Protein AF-A0A928T3U8-F1 (afdb_monomer_lite)

Sequence (84 aa):
MTTTENLKRNLNQDLTELLRLRDEIRVKVHLAGLDAKSAWKALEPRLDQLEREAREDGVLVKDASVALAKDLKKALEQFRARLV

Secondary structure (DSSP, 8-state):
--HHHHHHHHHHHHHHHHHHHHHHHHHHHHHS-HHHHHHHHHHHHHHHHHHHHHHHSS---SHHHHHHHHHHHHHHHHHHHTT-

Foldseek 3Di:
DDPVVVQQVVVVVLLVVLVVLLVVLVVLLVVDDPVLVVVNVVLVVLNVVLVVVCVVVVGLPDPVSVVSSVVSSVVSVVSVVVSD

pLDDT: mean 85.9, std 8.83, range [53.38, 95.31]

Structure (mmCIF, N/CA/C/O backbone):
data_AF-A0A928T3U8-F1
#
_entry.id   AF-A0A928T3U8-F1
#
loop_
_atom_site.group_PDB
_atom_site.id
_atom_site.type_symbol
_atom_site.label_atom_id
_atom_site.label_alt_id
_atom_site.label_comp_id
_atom_site.label_asym_id
_atom_site.label_entity_id
_atom_site.label_seq_id
_atom_site.pdbx_PDB_ins_code
_atom_site.Cartn_x
_atom_site.Cartn_y
_atom_site.Cartn_z
_atom_site.occupancy
_atom_site.B_iso_or_equiv
_atom_site.auth_seq_id
_atom_site.auth_comp_id
_atom_site.auth_asym_id
_atom_site.auth_atom_id
_atom_site.pdbx_PDB_model_num
ATOM 1 N N . MET A 1 1 ? 21.851 9.235 -20.546 1.00 53.38 1 MET A N 1
ATOM 2 C CA . MET A 1 1 ? 20.721 8.546 -19.888 1.00 53.38 1 MET A CA 1
ATOM 3 C C . MET A 1 1 ? 19.701 8.200 -20.945 1.00 53.38 1 MET A C 1
ATOM 5 O O . MET A 1 1 ? 19.261 9.094 -21.658 1.00 53.38 1 MET A O 1
ATOM 9 N N . THR A 1 2 ? 19.386 6.919 -21.086 1.00 72.19 2 THR A N 1
ATOM 10 C CA . THR A 1 2 ? 18.385 6.428 -22.045 1.00 72.19 2 THR A CA 1
ATOM 11 C C . THR A 1 2 ? 16.980 6.471 -21.428 1.00 72.19 2 THR A C 1
ATOM 13 O O . THR A 1 2 ? 16.832 6.407 -20.207 1.00 72.19 2 THR A O 1
ATOM 16 N N . THR A 1 3 ? 15.930 6.579 -22.251 1.00 76.31 3 THR A N 1
ATOM 17 C CA . THR A 1 3 ? 14.518 6.609 -21.806 1.00 76.31 3 THR A CA 1
ATOM 18 C C . THR A 1 3 ? 14.179 5.454 -20.860 1.00 76.31 3 THR A C 1
ATOM 20 O O . THR A 1 3 ? 13.482 5.641 -19.863 1.00 76.31 3 THR A O 1
ATOM 23 N N . THR A 1 4 ? 14.745 4.276 -21.120 1.00 74.25 4 THR A N 1
ATOM 24 C CA . THR A 1 4 ? 14.562 3.073 -20.307 1.00 74.25 4 THR A CA 1
ATOM 25 C C . THR A 1 4 ? 15.130 3.224 -18.895 1.00 74.25 4 THR A C 1
ATOM 27 O O . THR A 1 4 ? 14.487 2.813 -17.936 1.00 74.25 4 THR A O 1
ATOM 30 N N . GLU A 1 5 ? 16.303 3.839 -18.722 1.00 76.75 5 GLU A N 1
ATOM 31 C CA . GLU A 1 5 ? 16.909 4.037 -17.395 1.00 76.75 5 GLU A CA 1
ATOM 32 C C . GLU A 1 5 ? 16.103 5.010 -16.528 1.00 76.75 5 GLU A C 1
ATOM 34 O O . GLU A 1 5 ? 15.927 4.776 -15.331 1.00 76.75 5 GLU A O 1
ATOM 39 N N . ASN A 1 6 ? 15.568 6.074 -17.135 1.00 79.94 6 ASN A N 1
ATOM 40 C CA . ASN A 1 6 ? 14.696 7.024 -16.443 1.00 79.94 6 ASN A CA 1
ATOM 41 C C . ASN A 1 6 ? 13.382 6.364 -16.010 1.00 79.94 6 ASN A C 1
ATOM 43 O O . ASN A 1 6 ? 12.948 6.551 -14.875 1.00 79.94 6 ASN A O 1
ATOM 47 N N . LEU A 1 7 ? 12.785 5.538 -16.876 1.00 77.94 7 LEU A N 1
ATOM 48 C CA . LEU A 1 7 ? 11.580 4.781 -16.541 1.00 77.94 7 LEU A CA 1
ATOM 49 C C . LEU A 1 7 ? 11.824 3.839 -15.355 1.00 77.94 7 LEU A C 1
ATOM 51 O O . LEU A 1 7 ? 11.057 3.855 -14.396 1.00 77.94 7 LEU A O 1
ATOM 55 N N . LYS A 1 8 ? 12.924 3.075 -15.376 1.00 77.06 8 LYS A N 1
ATOM 56 C CA . LYS A 1 8 ? 13.297 2.190 -14.261 1.00 77.06 8 LYS A CA 1
ATOM 57 C C . LYS A 1 8 ? 13.457 2.955 -12.946 1.00 77.06 8 LYS A C 1
ATOM 59 O O . LYS A 1 8 ? 12.973 2.503 -11.913 1.00 77.06 8 LYS A O 1
ATOM 64 N N . ARG A 1 9 ? 14.112 4.120 -12.978 1.00 81.00 9 ARG A N 1
ATOM 65 C CA . ARG A 1 9 ? 14.296 4.962 -11.788 1.00 81.00 9 ARG A CA 1
ATOM 66 C C . ARG A 1 9 ? 12.964 5.445 -11.221 1.00 81.00 9 ARG A C 1
ATOM 68 O O . ARG A 1 9 ? 12.753 5.306 -10.021 1.00 81.00 9 ARG A O 1
ATOM 75 N N . ASN A 1 10 ? 12.085 5.967 -12.075 1.00 82.38 10 ASN A N 1
ATOM 76 C CA . ASN A 1 10 ? 10.776 6.465 -11.654 1.00 82.38 10 ASN A CA 1
ATOM 77 C C . ASN A 1 10 ? 9.940 5.342 -11.023 1.00 82.38 10 ASN A C 1
ATOM 79 O O . ASN A 1 10 ? 9.341 5.536 -9.973 1.00 82.38 10 ASN A O 1
ATOM 83 N N . LEU A 1 11 ? 9.976 4.139 -11.604 1.00 80.31 11 LEU A N 1
ATOM 84 C CA . LEU A 1 11 ? 9.267 2.977 -11.064 1.00 80.31 11 LEU A CA 1
ATOM 85 C C . LEU A 1 11 ? 9.816 2.514 -9.713 1.00 80.31 11 LEU A C 1
ATOM 87 O O . LEU A 1 11 ? 9.041 2.176 -8.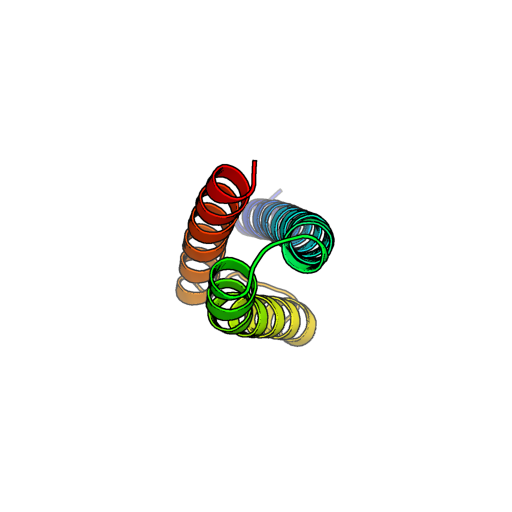823 1.00 80.31 11 LEU A O 1
ATOM 91 N N . ASN A 1 12 ? 11.137 2.535 -9.528 1.00 82.00 12 ASN A N 1
ATOM 92 C CA . ASN A 1 12 ? 11.736 2.229 -8.228 1.00 82.00 12 ASN A CA 1
ATOM 93 C C . ASN A 1 12 ? 11.342 3.258 -7.159 1.00 82.00 12 ASN A C 1
ATOM 95 O O . ASN A 1 12 ? 11.124 2.891 -6.003 1.00 82.00 12 ASN A O 1
ATOM 99 N N . GLN A 1 13 ? 11.232 4.536 -7.532 1.00 85.75 13 GLN A N 1
ATOM 100 C CA . GLN A 1 13 ? 10.741 5.580 -6.631 1.00 85.75 13 GLN A CA 1
ATOM 101 C C . GLN A 1 13 ? 9.269 5.355 -6.274 1.00 85.75 13 GLN A C 1
ATOM 103 O O . GLN A 1 13 ? 8.941 5.321 -5.090 1.00 85.75 13 GLN A O 1
ATOM 108 N N . ASP A 1 14 ? 8.409 5.101 -7.264 1.00 85.06 14 ASP A N 1
ATOM 109 C CA . ASP A 1 14 ? 6.989 4.804 -7.041 1.00 85.06 14 ASP A CA 1
ATOM 110 C C . ASP A 1 14 ? 6.792 3.571 -6.146 1.00 85.06 14 ASP A C 1
ATOM 112 O O . ASP A 1 14 ? 5.973 3.596 -5.228 1.00 85.06 14 ASP A O 1
ATOM 116 N N . LEU A 1 15 ? 7.576 2.507 -6.350 1.00 86.62 15 LEU A N 1
ATOM 117 C CA . LEU A 1 15 ? 7.538 1.326 -5.488 1.00 86.62 15 LEU A CA 1
ATOM 118 C C . LEU A 1 15 ? 7.966 1.653 -4.054 1.00 86.62 15 LEU A C 1
ATOM 120 O O . LEU A 1 15 ? 7.327 1.212 -3.102 1.00 86.62 15 LEU A O 1
ATOM 124 N N . THR A 1 16 ? 9.017 2.452 -3.884 1.00 88.44 16 THR A N 1
ATOM 125 C CA . THR A 1 16 ? 9.471 2.882 -2.554 1.00 88.44 16 THR A CA 1
ATOM 126 C C . THR A 1 16 ? 8.377 3.667 -1.826 1.00 88.44 16 THR A C 1
ATOM 128 O O . THR A 1 16 ? 8.127 3.439 -0.641 1.00 88.44 16 THR A O 1
ATOM 131 N N . GLU A 1 17 ? 7.676 4.555 -2.532 1.00 90.38 17 GLU A N 1
ATOM 132 C CA . GLU A 1 17 ? 6.544 5.302 -1.978 1.00 90.38 17 GLU A CA 1
ATOM 133 C C . GLU A 1 17 ? 5.367 4.390 -1.607 1.00 90.38 17 GLU A C 1
ATOM 135 O O . GLU A 1 17 ? 4.783 4.559 -0.534 1.00 90.38 17 GLU A O 1
ATOM 140 N N . LEU A 1 18 ? 5.048 3.398 -2.446 1.00 91.88 18 LEU A N 1
ATOM 141 C CA . LEU A 1 18 ? 4.015 2.395 -2.170 1.00 91.88 18 LEU A CA 1
ATOM 142 C C . LEU A 1 18 ? 4.306 1.605 -0.892 1.00 91.88 18 LEU A C 1
ATOM 144 O O . LEU A 1 18 ? 3.415 1.442 -0.058 1.00 91.88 18 LEU A O 1
ATOM 148 N N . LEU A 1 19 ? 5.548 1.148 -0.713 1.00 91.31 19 LEU A N 1
ATOM 149 C CA . LEU A 1 19 ? 5.961 0.417 0.487 1.00 91.31 19 LEU A CA 1
ATOM 150 C C . LEU A 1 19 ? 5.879 1.302 1.734 1.00 91.31 19 LEU A C 1
ATOM 152 O O . LEU A 1 19 ? 5.350 0.877 2.760 1.00 91.31 19 LEU A O 1
ATOM 156 N N . ARG A 1 20 ? 6.298 2.567 1.625 1.00 93.88 20 ARG A N 1
ATOM 157 C CA . ARG A 1 20 ? 6.170 3.539 2.717 1.00 93.88 20 ARG A CA 1
ATOM 158 C C . ARG A 1 20 ? 4.707 3.764 3.112 1.00 93.88 20 ARG A C 1
ATOM 160 O O . ARG A 1 20 ? 4.389 3.792 4.299 1.00 93.88 20 ARG A O 1
ATOM 167 N N . LEU A 1 21 ? 3.818 3.922 2.128 1.00 94.12 21 LEU A N 1
ATOM 168 C CA . LEU A 1 21 ? 2.378 4.067 2.355 1.00 94.12 21 LEU A CA 1
ATOM 169 C C . LEU A 1 21 ? 1.781 2.813 2.994 1.00 94.12 21 LEU A C 1
ATOM 171 O O . LEU A 1 21 ? 0.981 2.938 3.919 1.00 94.12 21 LEU A O 1
ATOM 175 N N . ARG A 1 22 ? 2.181 1.617 2.541 1.00 94.62 22 ARG A N 1
ATOM 176 C CA . ARG A 1 22 ? 1.758 0.345 3.141 1.00 94.62 22 ARG A CA 1
ATOM 177 C C . ARG A 1 22 ? 2.106 0.303 4.624 1.00 94.62 22 ARG A C 1
ATOM 179 O O . ARG A 1 22 ? 1.236 -0.004 5.436 1.00 94.62 22 ARG A O 1
ATOM 186 N N . ASP A 1 23 ? 3.344 0.631 4.975 1.00 94.19 23 ASP A N 1
ATOM 187 C CA . ASP A 1 23 ? 3.811 0.565 6.360 1.00 94.19 23 ASP A CA 1
ATOM 188 C C . ASP A 1 23 ? 3.076 1.590 7.247 1.00 94.19 23 ASP A C 1
ATOM 190 O O . ASP A 1 23 ? 2.631 1.251 8.345 1.00 94.19 23 ASP A O 1
ATOM 194 N N . GLU A 1 24 ? 2.842 2.810 6.745 1.00 93.06 24 GLU A N 1
ATOM 195 C CA . GLU A 1 24 ? 2.020 3.826 7.424 1.00 93.06 24 GLU A CA 1
ATOM 196 C C . GLU A 1 24 ? 0.581 3.331 7.660 1.00 93.06 24 GLU A C 1
ATOM 198 O O . GLU A 1 24 ? 0.025 3.460 8.756 1.00 93.06 24 GLU A O 1
ATOM 203 N N . ILE A 1 25 ? -0.032 2.743 6.632 1.00 94.19 25 ILE A N 1
ATOM 204 C CA . ILE A 1 25 ? -1.402 2.239 6.689 1.00 94.19 25 ILE A CA 1
ATOM 205 C C . ILE A 1 25 ? -1.510 1.050 7.641 1.00 94.19 25 ILE A C 1
ATOM 207 O O . ILE A 1 25 ? -2.468 0.996 8.408 1.00 94.19 25 ILE A O 1
ATOM 211 N N . ARG A 1 26 ? -0.537 0.132 7.659 1.00 93.62 26 ARG A N 1
ATOM 212 C CA . ARG A 1 26 ? -0.526 -1.018 8.575 1.00 93.62 26 ARG A CA 1
ATOM 213 C C . ARG A 1 26 ? -0.596 -0.560 10.036 1.00 93.62 26 ARG A C 1
ATOM 215 O O . ARG A 1 26 ? -1.369 -1.121 10.814 1.00 93.62 26 ARG A O 1
ATOM 222 N N . VAL A 1 27 ? 0.135 0.500 10.389 1.00 92.81 27 VAL A N 1
ATOM 223 C CA . VAL A 1 27 ? 0.075 1.114 11.727 1.00 92.81 27 VAL A CA 1
ATOM 224 C C . VAL A 1 27 ? -1.307 1.711 12.000 1.00 92.81 27 VAL A C 1
ATOM 226 O O . VAL A 1 27 ? -1.912 1.422 13.032 1.00 92.81 27 VAL A O 1
ATOM 229 N N . LYS A 1 28 ? -1.850 2.501 11.066 1.00 90.81 28 LYS A N 1
ATOM 230 C CA . LYS A 1 28 ? -3.168 3.142 11.228 1.00 90.81 28 LYS A CA 1
ATOM 231 C C . LYS A 1 28 ? -4.311 2.129 11.326 1.00 90.81 28 LYS A C 1
ATOM 233 O O . LYS A 1 28 ? -5.173 2.249 12.189 1.00 90.81 28 LYS A O 1
ATOM 238 N N . VAL A 1 29 ? -4.300 1.098 10.485 1.00 93.31 29 VAL A N 1
ATOM 239 C CA . VAL A 1 29 ? -5.305 0.027 10.469 1.00 93.31 29 VAL A CA 1
ATOM 240 C C . VAL A 1 29 ? -5.275 -0.787 11.752 1.00 93.31 29 VAL A C 1
ATOM 242 O O . VAL A 1 29 ? -6.331 -1.216 12.214 1.00 93.31 29 VAL A O 1
ATOM 245 N N . HIS A 1 30 ? -4.101 -0.994 12.355 1.00 86.06 30 HIS A N 1
ATOM 246 C CA . HIS A 1 30 ? -4.004 -1.688 13.638 1.00 86.06 30 HIS A CA 1
ATOM 247 C C . HIS A 1 30 ? -4.874 -1.009 14.711 1.00 86.06 30 HIS A C 1
ATOM 249 O O . HIS A 1 30 ? -5.596 -1.693 15.444 1.00 86.06 30 HIS A O 1
ATOM 255 N N . LEU A 1 31 ? -4.874 0.328 14.712 1.00 86.94 31 LEU A N 1
ATOM 256 C CA . LEU A 1 31 ? -5.659 1.183 15.604 1.00 86.94 31 LEU A CA 1
ATOM 257 C C . LEU A 1 31 ? -7.118 1.384 15.147 1.00 86.94 31 LEU A C 1
ATOM 259 O O . LEU A 1 31 ? -7.927 1.904 15.909 1.00 86.94 31 LEU A O 1
ATOM 263 N N . ALA A 1 32 ? -7.473 0.963 13.931 1.00 88.06 32 ALA A N 1
ATOM 264 C CA . ALA A 1 32 ? -8.798 1.160 13.351 1.00 88.06 32 ALA A CA 1
ATOM 265 C C . ALA A 1 32 ? -9.791 0.016 13.663 1.00 88.06 32 ALA A C 1
ATOM 267 O O . ALA A 1 32 ? -9.441 -1.053 14.185 1.00 88.06 32 ALA A O 1
ATOM 268 N N . GLY A 1 33 ? -11.059 0.250 13.303 1.00 88.19 33 GLY A N 1
ATOM 269 C CA . GLY A 1 33 ? -12.164 -0.704 13.434 1.00 88.19 33 GLY A CA 1
ATOM 270 C C . GLY A 1 33 ? -12.123 -1.875 12.440 1.00 88.19 33 GLY A C 1
ATOM 271 O O . GLY A 1 33 ? -11.272 -1.951 11.550 1.00 88.19 33 GLY A O 1
ATOM 272 N N . LEU A 1 34 ? -13.069 -2.808 12.593 1.00 87.62 34 LEU A N 1
ATOM 273 C CA . LEU A 1 34 ? -13.136 -4.056 11.816 1.00 87.62 34 LEU A CA 1
ATOM 274 C C . LEU A 1 34 ? -13.274 -3.829 10.302 1.00 87.62 34 LEU A C 1
ATOM 276 O O . LEU A 1 34 ? -12.659 -4.564 9.527 1.00 87.62 34 LEU A O 1
ATOM 280 N N . ASP A 1 35 ? -13.999 -2.796 9.876 1.00 88.75 35 ASP A N 1
ATOM 281 C CA . ASP A 1 35 ? -14.205 -2.494 8.454 1.00 88.75 35 ASP A CA 1
ATOM 282 C C . ASP A 1 35 ? -12.902 -2.078 7.766 1.00 88.75 35 ASP A C 1
ATOM 284 O O . ASP A 1 35 ? -12.551 -2.598 6.706 1.00 88.75 35 ASP A O 1
ATOM 288 N N . ALA A 1 36 ? -12.126 -1.201 8.412 1.00 91.69 36 ALA A N 1
ATOM 289 C CA . ALA A 1 36 ? -10.808 -0.794 7.936 1.00 91.69 36 ALA A CA 1
ATOM 290 C C . ALA A 1 36 ? -9.846 -1.987 7.874 1.00 91.69 36 ALA A C 1
ATOM 292 O O . ALA A 1 36 ? -9.163 -2.187 6.871 1.00 91.69 36 ALA A O 1
ATOM 293 N N . LYS A 1 37 ? -9.839 -2.834 8.911 1.00 92.69 37 LYS A N 1
ATOM 294 C CA . LYS A 1 37 ? -9.047 -4.073 8.933 1.00 92.69 37 LYS A CA 1
ATOM 295 C C . LYS A 1 37 ? -9.430 -5.024 7.798 1.00 92.69 37 LYS A C 1
ATOM 297 O O . LYS A 1 37 ? -8.552 -5.646 7.207 1.00 92.69 37 LYS A O 1
ATOM 302 N N . SER A 1 38 ? -10.714 -5.123 7.471 1.00 92.75 38 SER A N 1
ATOM 303 C CA . SER A 1 38 ? -11.213 -6.011 6.414 1.00 92.75 38 SER A CA 1
ATOM 304 C C . SER A 1 38 ? -10.858 -5.490 5.023 1.00 92.75 38 SER A C 1
ATOM 306 O O . SER A 1 38 ? -10.347 -6.244 4.197 1.00 92.75 38 SER A O 1
ATOM 308 N N . ALA A 1 39 ? -11.035 -4.189 4.785 1.00 92.19 39 ALA A N 1
ATOM 309 C CA . ALA A 1 39 ? -10.609 -3.544 3.547 1.00 92.19 39 ALA A CA 1
ATOM 310 C C . ALA A 1 39 ? -9.085 -3.635 3.348 1.00 92.19 39 ALA A C 1
ATOM 312 O O . ALA A 1 39 ? -8.622 -3.919 2.244 1.00 92.19 39 ALA A O 1
ATOM 313 N N . TRP A 1 40 ? -8.305 -3.478 4.423 1.00 95.31 40 TRP A N 1
ATOM 314 C CA . TRP A 1 40 ? -6.852 -3.629 4.376 1.00 95.31 40 TRP A CA 1
ATOM 315 C C . TRP A 1 40 ? -6.417 -5.042 3.982 1.00 95.31 40 TRP A C 1
ATOM 317 O O . TRP A 1 40 ? -5.571 -5.193 3.104 1.00 95.31 40 TRP A O 1
ATOM 327 N N . LYS A 1 41 ? -7.054 -6.078 4.544 1.00 94.38 41 LYS A N 1
ATOM 328 C CA . LYS A 1 41 ? -6.776 -7.486 4.205 1.00 94.38 41 LYS A CA 1
ATOM 329 C C . LYS A 1 41 ? -6.988 -7.824 2.726 1.00 94.38 41 LYS A C 1
ATOM 331 O O . LYS A 1 41 ? -6.398 -8.785 2.246 1.00 94.38 41 LYS A O 1
ATOM 336 N N . ALA A 1 42 ? -7.812 -7.063 2.005 1.00 92.44 42 ALA A N 1
ATOM 337 C CA . ALA A 1 42 ? -7.990 -7.228 0.563 1.00 92.44 42 ALA A CA 1
ATOM 338 C C . ALA A 1 42 ? -6.920 -6.488 -0.265 1.00 92.44 42 ALA A C 1
ATOM 340 O O . ALA A 1 42 ? -6.622 -6.887 -1.392 1.00 92.44 42 ALA A O 1
ATOM 341 N N . LEU A 1 43 ? -6.353 -5.405 0.274 1.00 93.06 43 LEU A N 1
ATOM 342 C CA . LEU A 1 43 ? -5.420 -4.527 -0.434 1.00 93.06 43 LEU A CA 1
ATOM 343 C C . LEU A 1 43 ? -3.954 -4.934 -0.222 1.00 93.06 43 LEU A C 1
ATOM 345 O O . LEU A 1 43 ? -3.177 -4.942 -1.175 1.00 93.06 43 LEU A O 1
ATOM 349 N N . GLU A 1 44 ? -3.590 -5.312 1.004 1.00 94.44 44 GLU A N 1
ATOM 350 C CA . GLU A 1 44 ? -2.225 -5.671 1.406 1.00 94.44 44 GLU A CA 1
ATOM 351 C C . GLU A 1 44 ? -1.607 -6.808 0.566 1.00 94.44 44 GLU A C 1
ATOM 353 O O . GLU A 1 44 ? -0.501 -6.615 0.057 1.00 94.44 44 GLU A O 1
ATOM 358 N N . PRO A 1 45 ? -2.304 -7.927 0.273 1.00 94.56 45 PRO A N 1
ATOM 359 C CA . PRO A 1 45 ? -1.711 -9.014 -0.512 1.00 94.56 45 PRO A CA 1
ATOM 360 C C . PRO A 1 45 ? -1.316 -8.601 -1.936 1.00 94.56 45 PRO A C 1
ATOM 362 O O . PRO A 1 45 ? -0.370 -9.146 -2.504 1.00 94.56 45 PRO A O 1
ATOM 365 N N . ARG A 1 46 ? -2.027 -7.628 -2.522 1.00 92.12 46 ARG A N 1
ATOM 366 C CA . ARG A 1 46 ? -1.739 -7.111 -3.869 1.00 92.12 46 ARG A CA 1
ATOM 367 C C . ARG A 1 46 ? -0.464 -6.270 -3.886 1.00 92.12 46 ARG A C 1
ATOM 369 O O . ARG A 1 46 ? 0.256 -6.282 -4.880 1.00 92.12 46 ARG A O 1
ATOM 376 N N . LEU A 1 47 ? -0.176 -5.565 -2.791 1.00 91.38 47 LEU A N 1
ATOM 377 C CA . LEU A 1 47 ? 1.081 -4.833 -2.616 1.00 91.38 47 LEU A CA 1
ATOM 378 C C . LEU A 1 47 ? 2.250 -5.781 -2.425 1.00 91.38 47 LEU A C 1
ATOM 380 O O . LEU A 1 47 ? 3.280 -5.597 -3.061 1.00 91.38 47 LEU A O 1
ATOM 384 N N . ASP A 1 48 ? 2.069 -6.814 -1.606 1.00 91.44 48 ASP A N 1
ATOM 385 C CA . ASP A 1 48 ? 3.109 -7.817 -1.390 1.00 91.44 48 ASP A CA 1
ATOM 386 C C . ASP A 1 48 ? 3.424 -8.574 -2.687 1.00 91.44 48 ASP A C 1
ATOM 388 O O . ASP A 1 48 ? 4.582 -8.878 -2.967 1.00 91.44 48 ASP A O 1
ATOM 392 N N . GLN A 1 49 ? 2.414 -8.843 -3.522 1.00 89.12 49 GLN A N 1
ATOM 393 C CA . GLN A 1 49 ? 2.632 -9.397 -4.855 1.00 89.12 49 GLN A CA 1
ATOM 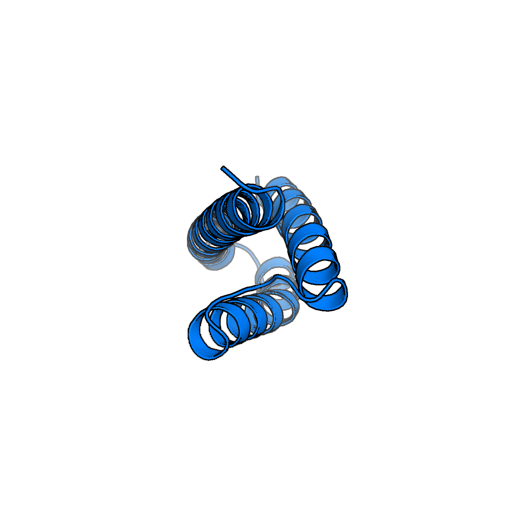394 C C . GLN A 1 49 ? 3.445 -8.449 -5.744 1.00 89.12 49 GLN A C 1
ATOM 396 O O . GLN A 1 49 ? 4.444 -8.883 -6.309 1.00 89.12 49 GLN A O 1
ATOM 401 N N . LEU A 1 50 ? 3.060 -7.172 -5.832 1.00 88.00 50 LEU A N 1
ATOM 402 C CA . LEU A 1 50 ? 3.792 -6.185 -6.629 1.00 88.00 50 LEU A CA 1
ATOM 403 C C . LEU A 1 50 ? 5.245 -6.027 -6.149 1.00 88.00 50 LEU A C 1
ATOM 405 O O . LEU A 1 50 ? 6.157 -5.915 -6.964 1.00 88.00 50 LEU A O 1
ATOM 409 N N . GLU A 1 51 ? 5.471 -6.037 -4.833 1.00 87.38 51 GLU A N 1
ATOM 410 C CA . GLU A 1 51 ? 6.812 -5.980 -4.249 1.00 87.38 51 GLU A CA 1
ATOM 411 C C . GLU A 1 51 ? 7.649 -7.202 -4.640 1.00 87.38 51 GLU A C 1
ATOM 413 O O . GLU A 1 51 ? 8.809 -7.046 -5.026 1.00 87.38 51 GLU A O 1
ATOM 418 N N . ARG A 1 52 ? 7.076 -8.410 -4.559 1.00 87.75 52 ARG A N 1
ATOM 419 C CA . ARG A 1 52 ? 7.762 -9.639 -4.981 1.00 87.75 52 ARG A CA 1
ATOM 420 C C . ARG A 1 52 ? 8.117 -9.594 -6.459 1.00 87.75 52 ARG A C 1
ATOM 422 O O . ARG A 1 52 ? 9.285 -9.765 -6.785 1.00 87.75 52 ARG A O 1
ATOM 429 N N . GLU A 1 53 ? 7.155 -9.267 -7.319 1.00 83.25 53 GLU A N 1
ATOM 430 C CA . GLU A 1 53 ? 7.374 -9.154 -8.765 1.00 83.25 53 GLU A CA 1
ATOM 431 C C . GLU A 1 53 ? 8.483 -8.142 -9.087 1.00 83.25 53 GLU A C 1
ATOM 433 O O . GLU A 1 53 ? 9.358 -8.407 -9.909 1.00 83.25 53 GLU A O 1
ATOM 438 N N . ALA A 1 54 ? 8.510 -7.003 -8.389 1.00 82.06 54 ALA A N 1
ATOM 439 C CA . ALA A 1 54 ? 9.560 -6.007 -8.564 1.00 82.06 54 ALA A CA 1
ATOM 440 C C . ALA A 1 54 ? 10.949 -6.493 -8.115 1.00 82.06 54 ALA A C 1
ATOM 442 O O . ALA A 1 54 ? 11.953 -6.127 -8.730 1.00 82.06 54 ALA A O 1
ATOM 443 N N . ARG A 1 55 ? 11.016 -7.286 -7.037 1.00 80.69 55 ARG A N 1
ATOM 444 C CA . ARG A 1 55 ? 12.266 -7.839 -6.493 1.00 80.69 55 ARG A CA 1
ATOM 445 C C . ARG A 1 55 ? 12.799 -9.007 -7.326 1.00 80.69 55 ARG A C 1
ATOM 447 O O . ARG A 1 55 ? 14.013 -9.112 -7.470 1.00 80.69 55 ARG A O 1
ATOM 454 N N . GLU A 1 56 ? 11.923 -9.859 -7.854 1.00 79.81 56 GLU A N 1
ATOM 455 C CA . GLU A 1 56 ? 12.287 -11.058 -8.623 1.00 79.81 56 GLU A CA 1
ATOM 456 C C . GLU A 1 56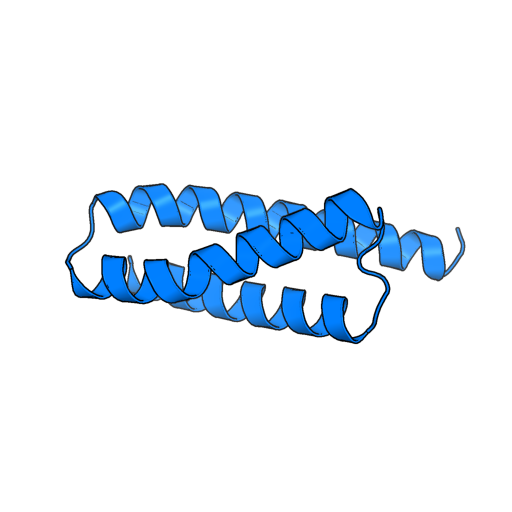 ? 12.705 -10.723 -10.059 1.00 79.81 56 GLU A C 1
ATOM 458 O O . GLU A 1 56 ? 13.773 -11.145 -10.498 1.00 79.81 56 GLU A O 1
ATOM 463 N N . ASP A 1 57 ? 11.925 -9.903 -10.770 1.00 67.94 57 ASP A N 1
ATOM 464 C CA . ASP A 1 57 ? 12.238 -9.514 -12.153 1.00 67.94 57 ASP A CA 1
ATOM 465 C C . ASP A 1 57 ? 13.239 -8.342 -12.219 1.00 67.94 57 ASP A C 1
ATOM 467 O O . ASP A 1 57 ? 13.700 -7.953 -13.296 1.00 67.94 57 ASP A O 1
ATOM 471 N N . GLY A 1 58 ? 13.549 -7.724 -11.072 1.00 62.69 58 GLY A N 1
ATOM 472 C CA . GLY A 1 58 ? 14.435 -6.563 -10.940 1.00 62.69 58 GLY A CA 1
ATOM 473 C C . GLY A 1 58 ? 13.941 -5.301 -1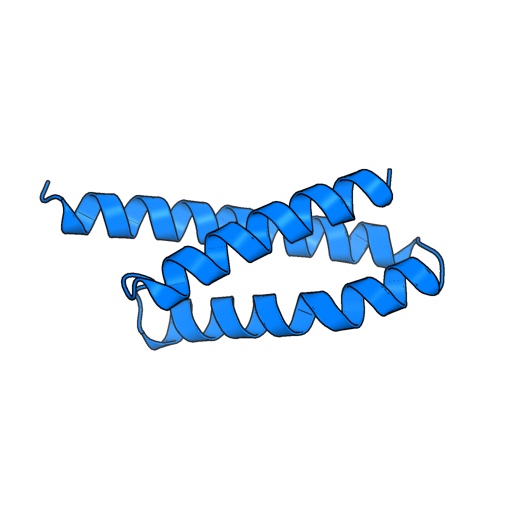1.657 1.00 62.69 58 GLY A C 1
ATOM 474 O O . GLY A 1 58 ? 14.624 -4.272 -11.627 1.00 62.69 58 GLY A O 1
ATOM 475 N N . VAL A 1 59 ? 12.789 -5.362 -12.341 1.00 61.75 59 VAL A N 1
ATOM 476 C CA . VAL A 1 59 ? 12.236 -4.259 -13.121 1.00 61.75 59 VAL A CA 1
ATOM 477 C C . VAL A 1 59 ? 10.710 -4.367 -13.306 1.00 61.75 59 VAL A C 1
ATOM 479 O O . VAL A 1 59 ? 10.214 -5.239 -14.012 1.00 61.75 59 VAL A O 1
ATOM 482 N N . LEU A 1 60 ? 9.966 -3.366 -12.825 1.00 64.94 60 LEU A N 1
ATOM 483 C CA . LEU A 1 60 ? 8.529 -3.164 -13.100 1.00 64.94 60 LEU A CA 1
ATOM 484 C C . LEU A 1 60 ? 8.230 -2.604 -14.514 1.00 64.94 60 LEU A C 1
ATOM 486 O O . LEU A 1 60 ? 7.260 -1.883 -14.698 1.00 64.94 60 LEU A O 1
ATOM 490 N N . VAL A 1 61 ? 9.060 -2.863 -15.531 1.00 66.81 61 VAL A N 1
ATOM 491 C CA . VAL A 1 61 ? 8.924 -2.224 -16.869 1.00 66.81 61 VAL A CA 1
ATOM 492 C C . VAL A 1 61 ? 7.834 -2.828 -17.751 1.00 66.81 61 VAL A C 1
ATOM 494 O O . VAL A 1 61 ? 7.596 -2.324 -18.843 1.00 66.81 61 VAL A O 1
ATOM 497 N N . LYS A 1 62 ? 7.165 -3.894 -17.309 1.00 76.56 62 LYS A N 1
ATOM 498 C CA . LYS A 1 62 ? 5.991 -4.420 -18.011 1.00 76.56 62 LYS A CA 1
ATOM 499 C C . LYS A 1 62 ? 4.841 -3.425 -17.833 1.00 76.56 62 LYS A C 1
ATOM 501 O O . LYS A 1 62 ? 4.509 -3.089 -16.699 1.00 76.56 62 LYS A O 1
ATOM 506 N N . ASP A 1 63 ? 4.201 -3.003 -18.924 1.00 76.75 63 ASP A N 1
ATOM 507 C CA . ASP A 1 63 ? 3.103 -2.017 -18.891 1.00 76.75 63 ASP A CA 1
ATOM 508 C C . ASP A 1 63 ? 1.998 -2.387 -17.887 1.00 76.75 63 ASP A C 1
ATOM 510 O O . ASP A 1 63 ? 1.482 -1.526 -17.173 1.00 76.75 63 ASP A O 1
ATOM 514 N N . ALA A 1 64 ? 1.691 -3.683 -17.766 1.00 79.44 64 ALA A N 1
ATOM 515 C CA . ALA A 1 64 ? 0.736 -4.202 -16.790 1.00 79.44 64 ALA A CA 1
ATOM 516 C C . A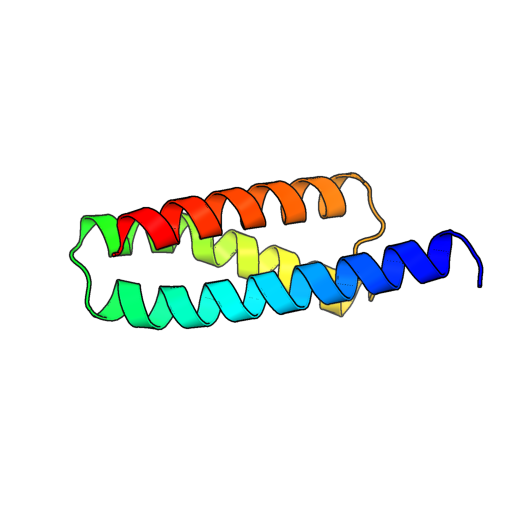LA A 1 64 ? 1.172 -3.951 -15.332 1.00 79.44 64 ALA A C 1
ATOM 518 O O . ALA A 1 64 ? 0.357 -3.527 -14.514 1.00 79.44 64 ALA A O 1
ATOM 519 N N . SER A 1 65 ? 2.452 -4.152 -15.008 1.00 81.25 65 SER A N 1
ATOM 520 C CA . SER A 1 65 ? 3.007 -3.903 -13.671 1.00 81.25 65 SER A CA 1
ATOM 521 C C . SER A 1 65 ? 3.048 -2.405 -13.349 1.00 81.25 65 SER A C 1
ATOM 523 O O . SER A 1 65 ? 2.749 -2.008 -12.223 1.00 81.25 65 SER A O 1
ATOM 525 N N . VAL A 1 66 ? 3.334 -1.554 -14.344 1.00 82.88 66 VAL A N 1
ATOM 526 C CA . VAL A 1 66 ? 3.275 -0.087 -14.202 1.00 82.88 66 VAL A CA 1
ATOM 527 C C . VAL A 1 66 ? 1.849 0.387 -13.921 1.00 82.88 66 VAL A C 1
ATOM 529 O O . VAL A 1 66 ? 1.633 1.217 -13.034 1.00 82.88 66 VAL A O 1
ATOM 532 N N . ALA A 1 67 ? 0.868 -0.120 -14.671 1.00 86.25 67 ALA A N 1
ATOM 533 C CA . ALA A 1 67 ? -0.539 0.206 -14.462 1.00 86.25 67 ALA A CA 1
ATOM 534 C C . ALA A 1 67 ? -1.008 -0.242 -13.069 1.00 86.25 67 ALA A C 1
ATOM 536 O O . ALA A 1 67 ? -1.572 0.558 -12.323 1.00 86.25 67 ALA A O 1
ATOM 537 N N . LEU A 1 68 ? -0.675 -1.476 -12.676 1.00 87.56 68 LEU A N 1
ATOM 538 C CA . LEU A 1 68 ? -1.005 -2.019 -11.361 1.00 87.56 68 LEU A CA 1
ATOM 539 C C . LEU A 1 68 ? -0.406 -1.183 -10.221 1.00 87.56 68 LEU A C 1
ATOM 541 O O . LEU A 1 68 ? -1.109 -0.881 -9.257 1.00 87.56 68 LEU A O 1
ATOM 545 N N . ALA A 1 69 ? 0.859 -0.767 -10.334 1.00 87.56 69 ALA A N 1
ATOM 546 C CA . ALA A 1 69 ? 1.509 0.089 -9.342 1.00 87.56 69 ALA A CA 1
ATOM 547 C C . ALA A 1 69 ? 0.788 1.437 -9.182 1.00 87.56 69 ALA A C 1
ATOM 549 O O . ALA A 1 69 ? 0.525 1.873 -8.060 1.00 87.56 69 ALA A O 1
ATOM 550 N N . LYS A 1 70 ? 0.407 2.079 -10.294 1.00 89.19 70 LYS A N 1
ATOM 551 C CA . LYS A 1 70 ? -0.339 3.349 -10.273 1.00 89.19 70 LYS A CA 1
ATOM 552 C C . LYS A 1 70 ? -1.718 3.202 -9.637 1.00 89.19 70 LYS A C 1
ATOM 554 O O . LYS A 1 70 ? -2.118 4.059 -8.847 1.00 89.19 70 LYS A O 1
ATOM 559 N N . ASP A 1 71 ? -2.433 2.131 -9.958 1.00 91.44 71 ASP A N 1
ATOM 560 C CA . ASP A 1 71 ? -3.761 1.881 -9.400 1.00 91.44 71 ASP A CA 1
ATOM 561 C C . ASP A 1 71 ? -3.689 1.569 -7.904 1.00 91.44 71 ASP A C 1
ATOM 563 O O . ASP A 1 71 ? -4.475 2.109 -7.123 1.00 91.44 71 ASP A O 1
ATOM 567 N N . LEU A 1 72 ? -2.702 0.774 -7.478 1.00 92.50 72 LEU A N 1
ATOM 568 C CA . LEU A 1 72 ? -2.455 0.511 -6.061 1.00 92.50 72 LEU A CA 1
ATOM 569 C C . LEU A 1 72 ? -2.059 1.780 -5.305 1.00 92.50 72 LEU A C 1
ATOM 571 O O . LEU A 1 72 ? -2.519 1.968 -4.181 1.00 92.50 72 LEU A O 1
ATOM 575 N N . LYS A 1 73 ? -1.287 2.685 -5.920 1.00 91.25 73 LYS A N 1
ATOM 576 C CA . LYS A 1 73 ? -0.919 3.976 -5.313 1.00 91.25 73 LYS A CA 1
ATOM 577 C C . LYS A 1 73 ? -2.157 4.804 -5.007 1.00 91.25 73 LYS A C 1
ATOM 579 O O . LYS A 1 73 ? -2.373 5.181 -3.858 1.00 91.25 73 LYS A O 1
ATOM 584 N N . LYS A 1 74 ? -3.026 4.987 -6.005 1.00 93.38 74 LYS A N 1
ATOM 585 C CA . LYS A 1 74 ? -4.298 5.702 -5.835 1.00 93.38 74 LYS A CA 1
ATOM 586 C C . LYS A 1 74 ? -5.185 5.038 -4.784 1.00 93.38 74 LYS A C 1
ATOM 588 O O . LYS A 1 74 ? -5.747 5.725 -3.935 1.00 93.38 74 LYS A O 1
ATOM 593 N N . ALA A 1 75 ? -5.297 3.709 -4.820 1.00 93.94 75 ALA A N 1
ATOM 594 C CA . ALA A 1 75 ? -6.096 2.964 -3.854 1.00 93.94 75 ALA A CA 1
ATOM 595 C C . ALA A 1 75 ? -5.571 3.144 -2.420 1.00 93.94 75 ALA A C 1
ATOM 597 O O . ALA A 1 75 ? -6.365 3.356 -1.504 1.00 93.94 75 ALA A O 1
ATOM 598 N N . LEU A 1 76 ? -4.249 3.119 -2.220 1.00 93.25 76 LEU A N 1
ATOM 599 C CA . LEU A 1 76 ? -3.635 3.351 -0.914 1.00 93.25 76 LEU A CA 1
ATOM 600 C C . LEU A 1 76 ? -3.815 4.780 -0.421 1.00 93.25 76 LEU A C 1
ATOM 602 O O . LEU A 1 76 ? -4.116 4.980 0.752 1.00 93.25 76 LEU A O 1
ATOM 606 N N . GLU A 1 77 ? -3.657 5.773 -1.291 1.00 93.31 77 GLU A N 1
ATOM 607 C CA . GLU A 1 77 ? -3.866 7.178 -0.937 1.00 93.31 77 GLU A CA 1
ATOM 608 C C . GLU A 1 77 ? -5.309 7.429 -0.493 1.00 93.31 77 GLU A C 1
ATOM 610 O O . GLU A 1 77 ? -5.535 8.043 0.552 1.00 93.31 77 GLU A O 1
ATOM 615 N N . GLN A 1 78 ? -6.280 6.896 -1.240 1.00 93.50 78 GLN A N 1
ATOM 616 C CA . GLN A 1 78 ? -7.699 6.977 -0.896 1.00 93.50 78 GLN A CA 1
ATOM 617 C C . GLN A 1 78 ? -8.012 6.230 0.398 1.00 93.50 78 GLN A C 1
ATOM 619 O O . GLN A 1 78 ? -8.744 6.735 1.248 1.00 93.50 78 GLN A O 1
ATOM 624 N N . PHE A 1 79 ? -7.455 5.031 0.571 1.00 93.38 79 PHE A N 1
ATOM 625 C CA . PHE A 1 79 ? -7.653 4.254 1.785 1.00 93.38 79 PHE A CA 1
ATOM 626 C C . PHE A 1 79 ? -7.076 4.976 3.003 1.00 93.38 79 PHE A C 1
ATOM 628 O O . PHE A 1 79 ? -7.772 5.145 3.999 1.00 93.38 79 PHE A O 1
ATOM 635 N N . ARG A 1 80 ? -5.851 5.503 2.894 1.00 91.75 80 ARG A N 1
ATOM 636 C CA . ARG A 1 80 ? -5.219 6.320 3.934 1.00 91.75 80 ARG A CA 1
ATOM 637 C C . ARG A 1 80 ? -6.059 7.543 4.284 1.00 91.75 80 ARG A C 1
ATOM 639 O O . ARG A 1 80 ? -6.201 7.830 5.465 1.00 91.75 80 ARG A O 1
ATOM 646 N N . ALA A 1 81 ? -6.609 8.247 3.294 1.00 91.75 81 ALA A N 1
ATOM 647 C CA . ALA A 1 81 ? -7.448 9.422 3.525 1.00 91.75 81 ALA A CA 1
ATOM 648 C C . ALA A 1 81 ? -8.727 9.097 4.316 1.00 91.75 81 ALA A C 1
ATOM 650 O O . ALA A 1 81 ? -9.221 9.950 5.038 1.00 91.75 81 ALA A O 1
ATOM 651 N N . ARG A 1 82 ? -9.239 7.863 4.217 1.00 89.12 82 ARG A N 1
ATOM 652 C CA . ARG A 1 82 ? -10.407 7.384 4.980 1.00 89.12 82 ARG A CA 1
ATOM 653 C C . ARG A 1 82 ? -10.077 6.932 6.408 1.00 89.12 82 ARG A C 1
ATOM 655 O O . ARG A 1 82 ? -11.000 6.649 7.163 1.00 89.12 82 ARG A O 1
ATOM 662 N N . LEU A 1 83 ? -8.794 6.787 6.748 1.00 85.31 83 LEU A N 1
ATOM 663 C CA . LEU A 1 83 ? -8.328 6.395 8.086 1.00 85.31 83 LEU A CA 1
ATOM 664 C C . LEU A 1 83 ? -8.022 7.595 8.996 1.00 85.31 83 LEU A C 1
ATOM 666 O O . LEU A 1 83 ? -7.665 7.376 10.152 1.00 85.31 83 LEU A O 1
ATOM 670 N N . VAL A 1 84 ? -8.073 8.819 8.462 1.00 70.62 84 VAL A N 1
ATOM 67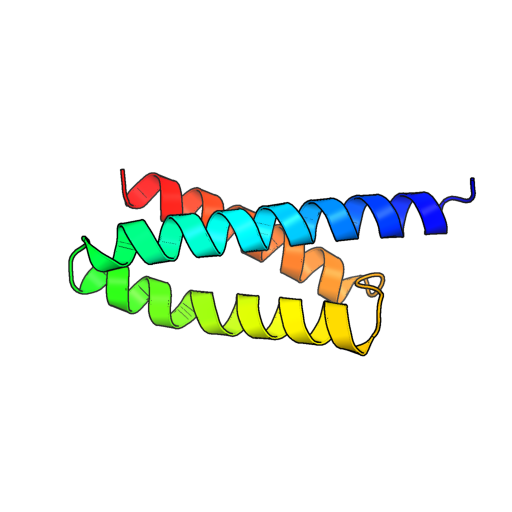1 C CA . VAL A 1 84 ? -7.812 10.077 9.182 1.00 70.62 84 VAL A CA 1
ATOM 672 C C . VAL A 1 84 ? -9.131 10.730 9.564 1.00 70.62 84 VAL A C 1
ATOM 674 O O . VAL A 1 84 ? -10.060 10.678 8.729 1.00 70.62 84 VAL A O 1
#

Radius of gyration: 13.83 Å; chains: 1; bounding box: 35×21×38 Å